Protein AF-A0A2D5LJ27-F1 (afdb_monomer_lite)

Foldseek 3Di:
DDDDDAFAFAWPWDDFPDDPQQKTKTKTWGQGPPRKTKIKIKIWNHWAWDPCVVVPPKTKIKTKIKMKMAIPAQQHPNAGLFHRIKIKIKIKMKIWDDPDPVKTKIKMWMWMKIHPPPPGPRHPIDIHIYIDIDMDD

Sequence (137 aa):
MLKPYFLFIFLFSFSNFSFANDQAVSVGYLNGFDDIQGVRVAWRPTTLDIDTTWLGDVDVYLEAGIGLSVVSDQHFAGKDIGSHYQFEDNLGLIIDLDESEKLTQQVAVRFIHYSNGGLNNDNPGLDFLNLAYIAHF

pLDDT: mean 80.64, std 19.54, range [30.69, 96.94]

Structure (mmCIF, N/CA/C/O backbone):
data_AF-A0A2D5LJ27-F1
#
_entry.id   AF-A0A2D5LJ27-F1
#
loop_
_atom_site.group_PDB
_atom_site.id
_atom_site.type_symbol
_atom_site.label_atom_id
_atom_site.label_alt_id
_atom_site.label_comp_id
_atom_site.label_asym_id
_atom_site.label_entity_id
_atom_site.label_seq_id
_atom_site.pdbx_PDB_ins_code
_atom_site.Cartn_x
_atom_site.Cartn_y
_atom_site.Cartn_z
_atom_site.occupancy
_atom_site.B_iso_or_equiv
_atom_site.auth_seq_id
_atom_site.auth_comp_id
_atom_site.auth_asym_id
_atom_site.auth_atom_id
_atom_site.pdbx_PDB_model_num
ATOM 1 N N . MET A 1 1 ? -9.746 -11.381 -28.052 1.00 35.28 1 MET A N 1
ATOM 2 C CA . MET A 1 1 ? -10.403 -11.497 -26.731 1.00 35.28 1 MET A CA 1
ATOM 3 C C . MET A 1 1 ? -9.315 -11.498 -25.670 1.00 35.28 1 MET A C 1
ATOM 5 O O . MET A 1 1 ? -8.631 -12.506 -25.546 1.00 35.28 1 MET A O 1
ATOM 9 N N . LEU A 1 2 ? -9.096 -10.381 -24.969 1.00 38.12 2 LEU A N 1
ATOM 10 C CA . LEU A 1 2 ? -8.234 -10.374 -23.782 1.00 38.12 2 LEU A CA 1
ATOM 11 C C . LEU A 1 2 ? -9.022 -10.990 -22.619 1.00 38.12 2 LEU A C 1
ATOM 13 O O . LEU A 1 2 ? -10.148 -10.576 -22.355 1.00 38.12 2 LEU A O 1
ATOM 17 N N . LYS A 1 3 ? -8.449 -12.001 -21.965 1.00 33.12 3 LYS A N 1
ATOM 18 C CA . LYS A 1 3 ? -8.977 -12.552 -20.712 1.00 33.12 3 LYS A CA 1
ATOM 19 C C . LYS A 1 3 ? -8.477 -11.669 -19.559 1.00 33.12 3 LYS A C 1
ATOM 21 O O . LYS A 1 3 ? -7.274 -11.414 -19.524 1.00 33.12 3 LYS A O 1
ATOM 26 N N . PRO A 1 4 ? -9.333 -11.213 -18.630 1.00 38.31 4 PRO A N 1
ATOM 27 C CA . PRO A 1 4 ? -8.863 -10.561 -17.417 1.00 38.31 4 PRO A CA 1
ATOM 28 C C . PRO A 1 4 ? -8.277 -11.635 -16.494 1.00 38.31 4 PRO A C 1
ATOM 30 O O . PRO A 1 4 ? -8.994 -12.512 -16.012 1.00 38.31 4 PRO A O 1
ATOM 33 N N . TYR A 1 5 ? -6.962 -11.609 -16.290 1.00 39.06 5 TYR A N 1
ATOM 34 C CA . TYR A 1 5 ? -6.322 -12.384 -15.233 1.00 39.06 5 TYR A CA 1
ATOM 35 C C . TYR A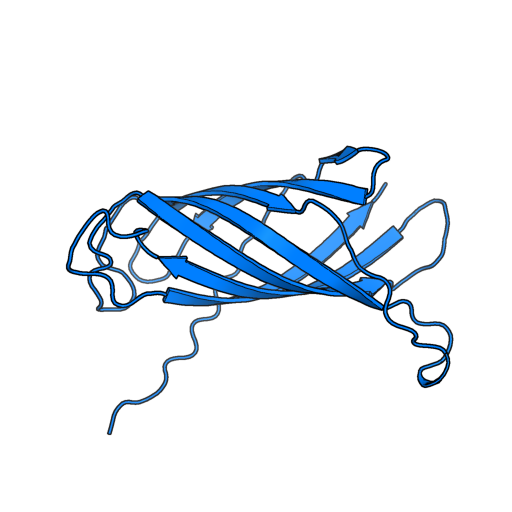 1 5 ? -6.457 -11.577 -13.941 1.00 39.06 5 TYR A C 1
ATOM 37 O O . TYR A 1 5 ? -5.790 -10.562 -13.772 1.00 39.06 5 TYR A O 1
ATOM 45 N N . PHE A 1 6 ? -7.361 -11.995 -13.056 1.00 33.16 6 PHE A N 1
ATOM 46 C CA . PHE A 1 6 ? -7.398 -11.481 -11.690 1.00 33.16 6 PHE A CA 1
ATOM 47 C C . PHE A 1 6 ? -6.221 -12.091 -10.930 1.00 33.16 6 PHE A C 1
ATOM 49 O O . PHE A 1 6 ? -6.193 -13.298 -10.685 1.00 33.16 6 PHE A O 1
ATOM 56 N N . LEU A 1 7 ? -5.227 -11.264 -10.617 1.00 36.91 7 LEU A N 1
ATOM 57 C CA . LEU A 1 7 ? -4.050 -11.662 -9.861 1.00 36.91 7 LEU A CA 1
ATOM 58 C C . LEU A 1 7 ? -4.281 -11.370 -8.377 1.00 36.91 7 LEU A C 1
ATOM 60 O O . LEU A 1 7 ? -4.403 -10.215 -7.979 1.00 36.91 7 LEU A O 1
ATOM 64 N N . PHE A 1 8 ? -4.344 -12.420 -7.563 1.00 30.69 8 PHE A N 1
ATOM 65 C CA . PHE A 1 8 ? -4.455 -12.309 -6.109 1.00 30.69 8 PHE A CA 1
ATOM 66 C C . PHE A 1 8 ? -3.063 -12.404 -5.488 1.00 30.69 8 PHE A C 1
ATOM 68 O O . PHE A 1 8 ? -2.552 -13.504 -5.297 1.00 30.69 8 PHE A O 1
ATOM 75 N N . ILE A 1 9 ? -2.438 -11.267 -5.178 1.00 39.94 9 ILE A N 1
ATOM 76 C CA . ILE A 1 9 ? -1.216 -11.256 -4.368 1.00 39.94 9 ILE A CA 1
ATOM 77 C C . ILE A 1 9 ? -1.596 -11.185 -2.889 1.00 39.94 9 ILE A C 1
ATOM 79 O O . ILE A 1 9 ? -2.279 -10.261 -2.448 1.00 39.94 9 ILE A O 1
ATOM 83 N N . PHE A 1 10 ? -1.086 -12.135 -2.108 1.00 31.78 10 PHE A N 1
ATOM 84 C CA . PHE A 1 10 ? -1.077 -12.049 -0.653 1.00 31.78 10 PHE A CA 1
ATOM 85 C C . PHE A 1 10 ? 0.127 -11.211 -0.207 1.00 31.78 10 PHE A C 1
ATOM 87 O O . PHE A 1 10 ? 1.250 -11.710 -0.156 1.00 31.78 10 PHE A O 1
ATOM 94 N N . LEU A 1 11 ? -0.095 -9.934 0.117 1.00 36.97 11 LEU A N 1
ATOM 95 C CA . LEU A 1 11 ? 0.879 -9.145 0.876 1.00 36.97 11 LEU A CA 1
ATOM 96 C C . LEU A 1 11 ? 0.709 -9.458 2.363 1.00 36.97 11 LEU A C 1
ATOM 98 O O . LEU A 1 11 ? -0.275 -9.050 2.978 1.00 36.97 11 LEU A O 1
ATOM 102 N N . PHE A 1 12 ? 1.690 -10.135 2.952 1.00 33.88 12 PHE A N 1
ATOM 103 C CA . PHE A 1 12 ? 1.849 -10.155 4.403 1.00 33.88 12 PHE A CA 1
ATOM 104 C C . PHE A 1 12 ? 2.683 -8.936 4.816 1.00 33.88 12 PHE A C 1
ATOM 106 O O . PHE A 1 12 ? 3.911 -8.973 4.786 1.00 33.88 12 PHE A O 1
ATOM 113 N N . SER A 1 13 ? 2.017 -7.843 5.191 1.00 37.44 13 SER A N 1
ATOM 114 C CA . SER A 1 13 ? 2.672 -6.700 5.837 1.00 37.44 13 SER A CA 1
ATOM 115 C C . SER A 1 13 ? 2.641 -6.909 7.348 1.00 37.44 13 SER A C 1
ATOM 117 O O . SER A 1 13 ? 1.599 -6.760 7.980 1.00 37.44 13 SER A O 1
ATOM 119 N N . PHE A 1 14 ? 3.782 -7.262 7.938 1.00 39.22 14 PHE A N 1
ATOM 120 C CA . PHE A 1 14 ? 3.969 -7.180 9.384 1.00 39.22 14 PHE A CA 1
ATOM 121 C C . PHE A 1 14 ? 4.514 -5.791 9.727 1.00 39.22 14 PHE A C 1
ATOM 123 O O . PHE A 1 14 ? 5.535 -5.389 9.178 1.00 39.22 14 PHE A O 1
ATOM 130 N N . SER A 1 15 ? 3.843 -5.114 10.665 1.00 35.12 15 SER A N 1
ATOM 131 C CA . SER A 1 15 ? 4.099 -3.777 11.241 1.00 35.12 15 SER A CA 1
ATOM 132 C C . SER A 1 15 ? 3.338 -2.601 10.603 1.00 35.12 15 SER A C 1
ATOM 134 O O . SER A 1 15 ? 3.816 -1.910 9.707 1.00 35.12 15 SER A O 1
ATOM 136 N N . ASN A 1 16 ? 2.142 -2.343 11.143 1.00 39.62 16 ASN A N 1
ATOM 137 C CA . ASN A 1 16 ? 1.529 -1.018 11.131 1.00 39.62 16 ASN A CA 1
ATOM 138 C C . ASN A 1 16 ? 1.950 -0.330 12.436 1.00 39.62 16 ASN A C 1
ATOM 140 O O . ASN A 1 16 ? 1.529 -0.750 13.513 1.00 39.62 16 ASN A O 1
ATOM 144 N N . PHE A 1 17 ? 2.817 0.679 12.364 1.00 40.88 17 PHE A N 1
ATOM 145 C CA . PHE A 1 17 ? 2.996 1.604 13.484 1.00 40.88 17 PHE A CA 1
ATOM 146 C C . PHE A 1 17 ? 1.941 2.703 13.332 1.00 40.88 17 PHE A C 1
ATOM 148 O O . PHE A 1 17 ? 2.087 3.584 12.484 1.00 40.88 17 PHE A O 1
ATOM 155 N N . SER A 1 18 ? 0.875 2.632 14.127 1.00 43.56 18 SER A N 1
ATOM 156 C CA . SER A 1 18 ? -0.137 3.688 14.221 1.00 43.56 18 SER A CA 1
ATOM 157 C C . SER A 1 18 ? 0.286 4.655 15.329 1.00 43.56 18 SER A C 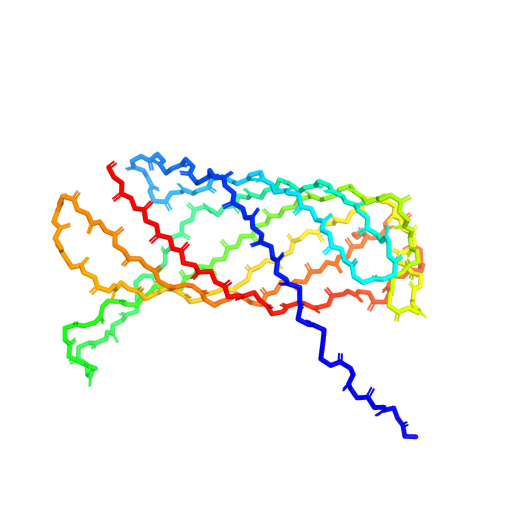1
ATOM 159 O O . SER A 1 18 ? 0.275 4.305 16.508 1.00 43.56 18 SER A O 1
ATOM 161 N N . PHE A 1 19 ? 0.731 5.861 14.967 1.00 39.62 19 PHE A N 1
ATOM 162 C CA . PHE A 1 19 ? 0.902 6.947 15.939 1.00 39.62 19 PHE A CA 1
ATOM 163 C C . PHE A 1 19 ? -0.463 7.602 16.190 1.00 39.62 19 PHE A C 1
ATOM 165 O O . PHE A 1 19 ? -1.323 7.570 15.318 1.00 39.62 19 PHE A O 1
ATOM 172 N N . ALA A 1 20 ? -0.643 8.224 17.359 1.00 42.69 20 ALA A N 1
ATOM 173 C CA . ALA A 1 20 ? -1.888 8.791 17.908 1.00 42.69 20 ALA A CA 1
ATOM 174 C C . ALA A 1 20 ? -2.631 9.873 17.067 1.00 42.69 20 ALA A C 1
ATOM 176 O O . ALA A 1 20 ? -3.462 10.592 17.609 1.00 42.69 20 ALA A O 1
ATOM 177 N N . ASN A 1 21 ? -2.338 10.013 15.770 1.00 52.59 21 ASN A N 1
ATOM 178 C CA . ASN A 1 21 ? -2.901 10.993 14.833 1.00 52.59 21 ASN A CA 1
ATOM 179 C C . ASN A 1 21 ? -3.589 10.340 13.612 1.00 52.59 21 ASN A C 1
ATOM 181 O O . ASN A 1 21 ? -3.604 10.939 12.542 1.00 52.59 21 ASN A O 1
ATOM 185 N N . ASP A 1 22 ? -4.090 9.106 13.737 1.00 73.25 22 ASP A N 1
ATOM 186 C CA . ASP A 1 22 ? -4.828 8.371 12.684 1.00 73.25 22 ASP A CA 1
ATOM 187 C C . ASP A 1 22 ? -4.039 8.065 11.384 1.00 73.25 22 ASP A C 1
ATOM 189 O O . ASP A 1 22 ? -4.545 7.536 10.389 1.00 73.25 22 ASP A O 1
ATOM 193 N N . GLN A 1 23 ? -2.734 8.344 11.405 1.00 84.69 23 GLN A N 1
ATOM 194 C CA . GLN A 1 23 ? -1.819 8.058 10.305 1.00 84.69 23 GLN A CA 1
ATOM 195 C C . GLN A 1 23 ? -1.187 6.680 10.471 1.00 84.69 23 GLN A C 1
ATOM 197 O O . GLN A 1 23 ? -0.881 6.251 11.586 1.00 84.69 23 GLN A O 1
ATOM 202 N N . ALA A 1 24 ? -0.884 6.033 9.348 1.00 86.19 24 ALA A N 1
ATOM 203 C CA . ALA A 1 24 ? -0.143 4.781 9.333 1.00 86.19 24 ALA A CA 1
ATOM 204 C C . ALA A 1 24 ? 1.022 4.840 8.344 1.00 86.19 24 ALA A C 1
ATOM 206 O O . ALA A 1 24 ? 0.903 5.368 7.238 1.00 86.19 24 ALA A O 1
ATOM 207 N N . VAL A 1 25 ? 2.151 4.252 8.733 1.00 89.50 25 VAL A N 1
ATOM 208 C CA . VAL A 1 25 ? 3.269 3.950 7.835 1.00 89.50 25 VAL A CA 1
ATOM 209 C C . VAL A 1 25 ? 3.465 2.444 7.831 1.00 89.50 25 VAL A C 1
ATOM 211 O O . VAL A 1 25 ? 3.401 1.800 8.878 1.00 89.50 25 VAL A O 1
ATOM 214 N N . SER A 1 26 ? 3.713 1.887 6.650 1.00 88.44 26 SER A N 1
ATOM 215 C CA . SER A 1 26 ? 3.961 0.461 6.472 1.00 88.44 26 SER A CA 1
ATOM 216 C C . SER A 1 26 ? 5.226 0.225 5.662 1.00 88.44 26 SER A C 1
ATOM 218 O O . SER A 1 26 ? 5.536 0.964 4.725 1.00 88.44 26 SER A O 1
ATOM 220 N N . VAL A 1 27 ? 5.930 -0.846 6.015 1.00 91.69 27 VAL A N 1
ATOM 221 C CA . VAL A 1 27 ? 6.986 -1.447 5.203 1.00 91.69 27 VAL A CA 1
ATOM 222 C C . VAL A 1 27 ? 6.528 -2.855 4.851 1.00 91.69 27 VAL A C 1
ATOM 224 O O . VAL A 1 27 ? 6.025 -3.575 5.710 1.00 91.69 27 VAL A O 1
ATOM 227 N N . GLY A 1 28 ? 6.655 -3.239 3.586 1.00 90.38 28 GLY A N 1
ATOM 228 C CA . GLY A 1 28 ? 6.172 -4.528 3.100 1.00 90.38 28 GLY A CA 1
ATOM 229 C C . GLY A 1 28 ? 7.178 -5.213 2.194 1.00 90.38 28 GLY A C 1
ATOM 230 O O . GLY A 1 28 ? 7.920 -4.557 1.463 1.00 90.38 28 GLY A O 1
ATOM 231 N N . TYR A 1 29 ? 7.167 -6.540 2.228 1.00 92.06 29 TYR A N 1
ATOM 232 C CA . TYR A 1 29 ? 7.814 -7.368 1.222 1.00 92.06 29 TYR A CA 1
ATOM 233 C C . TYR A 1 29 ? 6.791 -7.732 0.145 1.00 92.06 29 TYR A C 1
ATOM 235 O O . TYR A 1 29 ? 5.667 -8.140 0.446 1.00 92.06 29 TYR A O 1
ATOM 243 N N . LEU A 1 30 ? 7.186 -7.551 -1.108 1.00 89.69 30 LEU A N 1
ATOM 244 C CA . LEU A 1 30 ? 6.410 -7.896 -2.285 1.00 89.69 30 LEU A CA 1
ATOM 245 C C . LEU A 1 30 ? 6.911 -9.236 -2.806 1.00 89.69 30 LEU A C 1
ATOM 247 O O . LEU A 1 30 ? 8.098 -9.383 -3.083 1.00 89.69 30 LEU A O 1
ATOM 251 N N . ASN A 1 31 ? 5.997 -10.185 -2.964 1.00 88.88 31 ASN A N 1
ATOM 252 C CA . ASN A 1 31 ? 6.262 -11.448 -3.633 1.00 88.88 31 ASN A CA 1
ATOM 253 C C . ASN A 1 31 ? 5.150 -11.690 -4.646 1.00 88.88 31 ASN A C 1
ATOM 255 O O . ASN A 1 31 ? 4.017 -11.997 -4.266 1.00 88.88 31 ASN A O 1
ATOM 259 N N . GLY A 1 32 ? 5.458 -11.470 -5.918 1.00 76.69 32 GLY A N 1
ATOM 260 C CA . GLY A 1 32 ? 4.505 -11.611 -7.005 1.00 76.69 32 GLY A CA 1
ATOM 261 C C . GLY A 1 32 ? 4.646 -12.940 -7.739 1.00 76.69 32 GLY A C 1
ATOM 262 O O . GLY A 1 32 ? 5.578 -13.712 -7.533 1.00 76.69 32 GLY A O 1
ATOM 263 N N . PHE A 1 33 ? 3.688 -13.202 -8.621 1.00 68.75 33 PHE A N 1
ATOM 264 C CA . PHE A 1 33 ? 3.803 -14.276 -9.604 1.00 68.75 33 PHE A CA 1
ATOM 265 C C . PHE A 1 33 ? 4.832 -13.870 -10.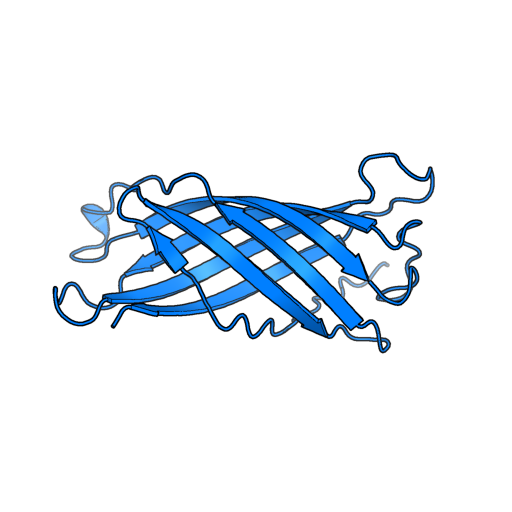672 1.00 68.75 33 PHE A C 1
ATOM 267 O O . PHE A 1 33 ? 4.991 -12.677 -10.915 1.00 68.75 33 PHE A O 1
ATOM 274 N N . ASP A 1 34 ? 5.501 -14.837 -11.309 1.00 77.88 34 ASP A N 1
ATOM 275 C CA . ASP A 1 34 ? 6.646 -14.603 -12.222 1.00 77.88 34 ASP A CA 1
ATOM 276 C C . ASP A 1 34 ? 7.962 -14.211 -11.502 1.00 77.88 34 ASP A C 1
ATOM 278 O O . ASP A 1 34 ? 8.787 -13.483 -12.038 1.00 77.88 34 ASP A O 1
ATOM 282 N N . ASP A 1 35 ? 8.157 -14.695 -10.266 1.00 80.06 35 ASP A N 1
ATOM 283 C CA . ASP A 1 35 ? 9.380 -14.534 -9.451 1.00 80.06 35 ASP A CA 1
ATOM 284 C C . ASP A 1 35 ? 9.802 -13.083 -9.152 1.00 80.06 35 ASP A C 1
ATOM 286 O O . ASP A 1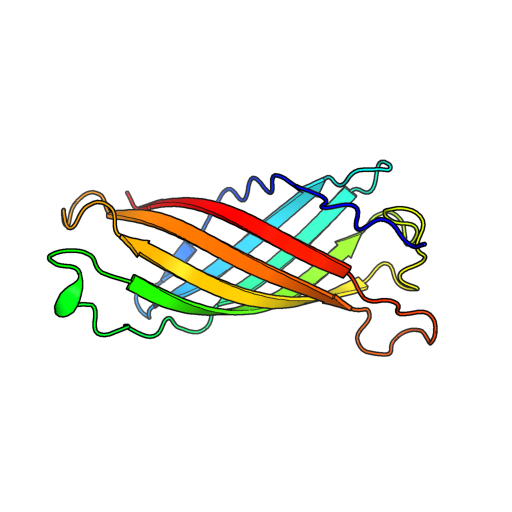 35 ? 10.916 -12.832 -8.677 1.00 80.06 35 ASP A O 1
ATOM 290 N N . ILE A 1 36 ? 8.902 -12.114 -9.351 1.00 83.44 36 ILE A N 1
ATOM 291 C CA . ILE A 1 36 ? 9.160 -10.736 -8.946 1.00 83.44 36 ILE A CA 1
ATOM 292 C C . ILE A 1 36 ? 9.147 -10.632 -7.419 1.00 83.44 36 ILE A C 1
ATOM 294 O O . ILE A 1 36 ? 8.212 -11.059 -6.732 1.00 83.44 36 ILE A O 1
ATOM 298 N N . GLN A 1 37 ? 10.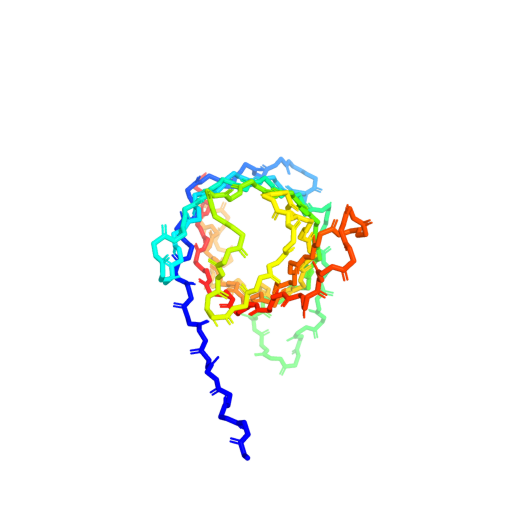187 -10.012 -6.884 1.00 91.56 37 GLN A N 1
ATOM 299 C CA . GLN A 1 37 ? 10.303 -9.711 -5.468 1.00 91.56 37 GLN A CA 1
ATOM 300 C C . GLN A 1 37 ? 10.542 -8.225 -5.298 1.00 91.56 37 GLN A C 1
ATOM 302 O O . GLN A 1 37 ? 11.082 -7.561 -6.179 1.00 91.56 37 GLN A O 1
ATOM 307 N N . GLY A 1 38 ? 10.174 -7.677 -4.154 1.00 92.19 38 GLY A N 1
ATOM 308 C CA . GLY A 1 38 ? 10.412 -6.270 -3.912 1.00 92.19 38 GLY A CA 1
ATOM 309 C C . GLY A 1 38 ? 10.204 -5.865 -2.477 1.00 92.19 38 GLY A C 1
ATOM 310 O O . GLY A 1 38 ? 9.794 -6.646 -1.621 1.00 92.19 38 GLY A O 1
ATOM 311 N N . VAL A 1 39 ? 10.482 -4.599 -2.228 1.00 95.19 39 VAL A N 1
ATOM 312 C CA . VAL A 1 39 ? 10.183 -3.943 -0.964 1.00 95.19 39 VAL A CA 1
ATOM 313 C C . VAL A 1 39 ? 9.350 -2.711 -1.246 1.00 95.19 39 VAL A C 1
ATOM 315 O O . VAL A 1 39 ? 9.554 -2.028 -2.250 1.00 95.19 39 VAL A O 1
ATOM 318 N N . ARG A 1 40 ? 8.410 -2.424 -0.354 1.00 94.81 40 ARG A N 1
ATOM 319 C CA . ARG A 1 40 ? 7.574 -1.231 -0.421 1.00 94.81 40 ARG A CA 1
ATOM 320 C C . ARG A 1 40 ? 7.591 -0.483 0.891 1.00 94.81 40 ARG A C 1
ATOM 322 O O . ARG A 1 40 ? 7.669 -1.085 1.962 1.00 94.81 40 ARG A O 1
ATOM 329 N N . VAL A 1 41 ? 7.441 0.823 0.780 1.00 95.31 41 VAL A N 1
ATOM 330 C CA . VAL A 1 41 ? 7.103 1.714 1.880 1.00 95.31 41 VAL A CA 1
ATOM 331 C C . VAL A 1 41 ? 5.865 2.492 1.475 1.00 95.31 41 VAL A C 1
ATOM 333 O O . VAL A 1 41 ? 5.763 2.942 0.335 1.00 95.31 41 VAL A O 1
ATOM 336 N N . ALA A 1 42 ? 4.914 2.642 2.384 1.00 94.50 42 ALA A N 1
ATOM 337 C CA . ALA A 1 42 ? 3.726 3.431 2.108 1.00 94.50 42 ALA A CA 1
ATOM 338 C C . ALA A 1 42 ? 3.241 4.162 3.342 1.00 94.50 42 ALA A C 1
ATOM 340 O O . ALA A 1 42 ? 3.460 3.730 4.476 1.00 94.50 42 ALA A O 1
ATOM 341 N N . TRP A 1 43 ? 2.555 5.261 3.084 1.00 93.81 43 TRP A N 1
ATOM 342 C CA . TRP A 1 43 ? 2.009 6.148 4.081 1.00 93.81 43 TRP A CA 1
ATOM 343 C C . TRP A 1 43 ? 0.537 6.408 3.789 1.00 93.81 43 TRP A C 1
ATOM 345 O O . TRP A 1 43 ? 0.147 6.743 2.669 1.00 93.81 43 TRP A O 1
ATOM 355 N N . ARG A 1 44 ? -0.265 6.264 4.837 1.00 92.56 44 ARG A N 1
ATOM 356 C CA . ARG A 1 44 ? -1.663 6.656 4.894 1.00 92.56 44 ARG A CA 1
ATOM 357 C C . ARG A 1 44 ? -1.771 7.862 5.832 1.00 92.56 44 ARG A C 1
ATOM 359 O O . ARG A 1 44 ? -1.552 7.690 7.034 1.00 92.56 44 ARG A O 1
ATOM 366 N N . PRO A 1 45 ? -2.087 9.063 5.325 1.00 87.81 45 PRO A N 1
ATOM 367 C CA . PRO A 1 45 ? -2.150 10.274 6.138 1.00 87.81 45 PRO A CA 1
ATOM 368 C C . PRO A 1 45 ? -3.335 10.329 7.101 1.00 87.81 45 PRO A C 1
ATOM 370 O O . PRO A 1 45 ? -3.202 10.958 8.140 1.00 87.81 45 PRO A O 1
ATOM 373 N N . THR A 1 46 ? -4.488 9.759 6.754 1.00 88.56 46 THR A N 1
ATOM 374 C CA . THR A 1 46 ? -5.702 9.794 7.586 1.00 88.56 46 THR A CA 1
ATOM 375 C C . THR A 1 46 ? -6.702 8.761 7.089 1.00 88.56 46 THR A C 1
ATOM 377 O O . THR A 1 46 ? -6.613 8.319 5.936 1.00 88.56 46 THR A O 1
ATOM 380 N N . THR A 1 47 ? -7.674 8.426 7.929 1.00 89.38 47 THR A N 1
ATOM 381 C CA . THR A 1 47 ? -8.919 7.793 7.498 1.00 89.38 47 THR A CA 1
ATOM 382 C C . THR A 1 47 ? -10.069 8.804 7.506 1.00 89.38 47 THR A C 1
ATOM 384 O O . THR A 1 47 ? -9.928 9.912 8.030 1.00 89.38 47 THR A O 1
ATOM 387 N N . LEU A 1 48 ? -11.163 8.474 6.823 1.00 90.69 48 LEU A N 1
ATOM 388 C CA . LEU A 1 48 ? -12.407 9.235 6.825 1.00 90.69 48 LEU A CA 1
ATOM 389 C C . LEU A 1 48 ? -13.537 8.320 7.284 1.00 90.69 48 LEU A C 1
ATOM 391 O O . LEU A 1 48 ? -13.793 7.301 6.642 1.00 90.69 48 LEU A O 1
ATOM 395 N N . ASP A 1 49 ? -14.231 8.715 8.344 1.00 90.44 49 ASP A N 1
ATOM 396 C CA . ASP A 1 49 ? -15.411 8.012 8.835 1.00 90.44 49 ASP A CA 1
ATOM 397 C C . ASP A 1 49 ? -16.543 8.053 7.805 1.00 90.44 49 ASP A C 1
ATOM 399 O O . ASP A 1 49 ? -16.885 9.108 7.253 1.00 90.44 49 ASP A O 1
ATOM 403 N N . ILE A 1 50 ? -17.149 6.897 7.556 1.00 89.62 50 ILE A N 1
ATOM 404 C CA . ILE A 1 50 ? -18.379 6.791 6.780 1.00 89.62 50 ILE A CA 1
ATOM 405 C C . ILE A 1 50 ? -19.535 6.661 7.768 1.00 89.62 50 ILE A C 1
ATOM 407 O O . ILE A 1 50 ? -19.498 5.819 8.656 1.00 89.62 50 ILE A O 1
ATOM 411 N N . ASP A 1 51 ? -20.591 7.459 7.589 1.00 88.44 51 ASP A N 1
ATOM 412 C CA . ASP A 1 51 ? -21.820 7.289 8.368 1.00 88.44 51 ASP A CA 1
ATOM 413 C C . ASP A 1 51 ? -22.484 5.946 8.024 1.00 88.44 51 ASP A C 1
ATOM 415 O O . ASP A 1 51 ? -23.047 5.740 6.940 1.00 88.44 51 ASP A O 1
ATOM 419 N N . THR A 1 52 ? -22.380 5.019 8.967 1.00 88.06 52 THR A N 1
ATOM 420 C CA . THR A 1 52 ? -22.843 3.633 8.876 1.00 88.06 52 THR A CA 1
ATOM 421 C C . THR A 1 52 ? -24.026 3.367 9.795 1.00 88.06 52 THR A C 1
ATOM 423 O O . THR A 1 52 ? -24.423 2.218 9.956 1.00 88.06 52 THR A O 1
ATOM 426 N N . THR A 1 53 ? -24.685 4.403 10.325 1.00 84.88 53 THR A N 1
ATOM 427 C CA . THR A 1 53 ? -25.864 4.267 11.207 1.00 84.88 53 THR A CA 1
ATOM 428 C C . THR A 1 53 ? -26.998 3.410 10.620 1.00 84.88 53 THR A C 1
ATOM 430 O O . THR A 1 53 ? -27.821 2.858 11.350 1.00 84.88 53 THR A O 1
ATOM 433 N N . TRP A 1 54 ? -27.043 3.254 9.296 1.00 84.88 54 TRP A N 1
ATOM 434 C CA . TRP A 1 54 ? -27.989 2.402 8.571 1.00 84.88 54 TRP A CA 1
ATOM 435 C C . TRP A 1 54 ? -27.574 0.917 8.472 1.00 84.88 54 TRP A C 1
ATOM 437 O O . TRP A 1 54 ? -28.389 0.093 8.053 1.00 84.88 54 TRP A O 1
ATOM 447 N N . LEU A 1 55 ? -26.339 0.568 8.844 1.00 82.25 55 LEU A N 1
ATOM 448 C CA . LEU A 1 55 ? -25.765 -0.786 8.852 1.00 82.25 55 LEU A CA 1
ATOM 449 C C . LEU A 1 55 ? -25.758 -1.443 10.244 1.00 82.25 55 LEU A C 1
ATOM 451 O O . LEU A 1 55 ? -25.494 -2.642 10.334 1.00 82.25 55 LEU A O 1
ATOM 455 N N . GLY A 1 56 ? -26.102 -0.699 11.299 1.00 81.44 56 GLY A N 1
ATOM 456 C CA . GLY A 1 56 ? -26.008 -1.142 12.694 1.00 81.44 56 GLY A CA 1
ATOM 457 C C . GLY A 1 56 ? -24.691 -0.708 13.341 1.00 81.44 56 GLY A C 1
ATOM 458 O O . GLY A 1 56 ? -24.099 0.276 12.910 1.00 81.44 56 GLY A O 1
ATOM 459 N N . ASP A 1 57 ? -24.249 -1.446 14.359 1.00 82.12 57 ASP A N 1
ATOM 460 C CA . ASP A 1 57 ? -23.010 -1.183 15.108 1.00 82.12 57 ASP A CA 1
ATOM 461 C C . ASP A 1 57 ? -21.795 -1.713 14.319 1.00 82.12 57 ASP A C 1
ATOM 463 O O . ASP A 1 57 ? -21.203 -2.740 14.651 1.00 82.12 57 ASP A O 1
ATOM 467 N N . VAL A 1 58 ? -21.517 -1.093 13.170 1.00 85.94 58 VAL A N 1
ATOM 468 C CA . VAL A 1 58 ? -20.358 -1.404 12.324 1.00 85.94 58 VAL A CA 1
ATOM 469 C C . VAL A 1 58 ? -19.731 -0.100 11.869 1.00 85.94 58 VAL A C 1
ATOM 471 O O . VAL A 1 58 ? -20.318 0.610 11.050 1.00 85.94 58 VAL A O 1
ATOM 474 N N . ASP A 1 59 ? -18.515 0.171 12.322 1.00 89.00 59 ASP A N 1
ATOM 475 C CA . ASP A 1 59 ? -17.751 1.325 11.866 1.00 89.00 59 ASP A CA 1
ATOM 476 C C . ASP A 1 59 ? -16.975 0.996 10.590 1.00 89.00 59 ASP A C 1
ATOM 478 O O . ASP A 1 59 ? -16.312 -0.042 10.465 1.00 89.00 59 ASP A O 1
ATOM 482 N N . VAL A 1 60 ? -17.100 1.884 9.603 1.00 91.25 60 VAL A N 1
ATOM 483 C CA . VAL A 1 60 ? -16.440 1.755 8.303 1.00 91.25 60 VAL A CA 1
ATOM 484 C C . VAL A 1 60 ? -15.698 3.040 7.986 1.00 91.25 60 VAL A C 1
ATOM 486 O O . VAL A 1 60 ? -16.255 4.135 8.043 1.00 91.25 60 VAL A O 1
ATOM 489 N N . TYR A 1 61 ? -14.453 2.886 7.554 1.00 91.81 61 TYR A N 1
ATOM 490 C CA . TYR A 1 61 ? -13.561 3.988 7.236 1.00 91.81 61 TYR A CA 1
ATOM 491 C C . TYR A 1 61 ? -13.113 3.907 5.786 1.00 91.81 61 TYR A C 1
ATOM 493 O O . TYR A 1 61 ? -12.765 2.838 5.283 1.00 91.81 61 TYR A O 1
ATOM 501 N N . LEU A 1 62 ? -13.069 5.052 5.115 1.00 94.38 62 LEU A N 1
ATOM 502 C CA . LEU A 1 62 ? -12.372 5.211 3.848 1.00 94.38 62 LEU A CA 1
ATOM 503 C C . LEU A 1 62 ? -10.917 5.594 4.122 1.00 94.38 62 LEU A C 1
ATOM 505 O O . LEU A 1 62 ? -10.635 6.483 4.921 1.00 94.38 62 LEU A O 1
ATOM 509 N N . GLU A 1 63 ? -9.982 4.974 3.415 1.00 93.00 63 GLU A N 1
ATOM 510 C CA . GLU A 1 63 ? -8.571 5.343 3.458 1.00 93.00 63 GLU A CA 1
ATOM 511 C C . GLU A 1 63 ? -8.019 5.607 2.063 1.00 93.00 63 GLU A C 1
ATOM 513 O O . GLU A 1 63 ? -8.413 4.973 1.085 1.00 93.00 63 GLU A O 1
ATOM 518 N N . ALA A 1 64 ? -7.058 6.521 1.996 1.00 95.12 64 ALA A N 1
ATOM 519 C CA . ALA A 1 64 ? -6.227 6.743 0.826 1.00 95.12 64 ALA A CA 1
ATOM 520 C C . ALA A 1 64 ? -4.767 6.831 1.263 1.00 95.12 64 ALA A C 1
ATOM 522 O O . ALA A 1 64 ? -4.467 7.344 2.343 1.00 95.12 64 ALA A O 1
ATOM 523 N N . GLY A 1 65 ? -3.857 6.352 0.429 1.00 94.56 65 GLY A N 1
ATOM 524 C CA . GLY A 1 65 ? -2.438 6.328 0.741 1.00 94.56 65 GLY A CA 1
ATOM 525 C C . GLY A 1 65 ? -1.573 6.391 -0.502 1.00 94.56 65 GLY A C 1
ATOM 526 O O . GLY A 1 65 ? -2.020 6.128 -1.616 1.00 94.56 65 GLY A O 1
ATOM 527 N N . ILE A 1 66 ? -0.314 6.741 -0.272 1.00 96.88 66 ILE A N 1
ATOM 528 C CA . ILE A 1 66 ? 0.721 6.800 -1.299 1.00 96.88 66 ILE A CA 1
ATOM 529 C C . ILE A 1 66 ? 1.925 5.979 -0.860 1.00 96.88 66 ILE A C 1
ATOM 531 O O . ILE A 1 66 ? 2.195 5.823 0.335 1.00 96.88 66 ILE A O 1
ATOM 535 N N . GLY A 1 67 ? 2.686 5.475 -1.817 1.00 96.12 67 GLY A N 1
ATOM 536 C CA . GLY A 1 67 ? 3.863 4.679 -1.522 1.00 96.12 67 GLY A CA 1
ATOM 537 C C . GLY A 1 67 ? 4.893 4.669 -2.632 1.00 96.12 67 GLY A C 1
ATOM 538 O O . GLY A 1 67 ? 4.720 5.229 -3.713 1.00 96.12 67 GLY A O 1
ATOM 539 N N . LEU A 1 68 ? 6.000 4.014 -2.318 1.00 96.69 68 LEU A N 1
ATOM 540 C CA . LEU A 1 68 ? 7.087 3.742 -3.236 1.00 96.69 68 LEU A CA 1
ATOM 541 C C . LEU A 1 68 ? 7.508 2.289 -3.055 1.00 96.69 68 LEU A C 1
ATOM 543 O O . LEU A 1 68 ? 7.616 1.792 -1.931 1.00 96.69 68 LEU A O 1
ATOM 547 N N . SER A 1 69 ? 7.800 1.622 -4.160 1.00 95.12 69 SER A N 1
ATOM 548 C CA . SER A 1 69 ? 8.357 0.280 -4.153 1.00 95.12 69 SER A CA 1
ATOM 549 C C . SER A 1 69 ? 9.568 0.164 -5.066 1.00 95.12 69 SER A C 1
ATOM 551 O O . SER A 1 69 ? 9.731 0.923 -6.025 1.00 95.12 69 SER A O 1
ATOM 553 N N . VAL A 1 70 ? 10.431 -0.788 -4.718 1.00 95.12 70 VAL A N 1
ATOM 554 C CA . VAL A 1 70 ? 11.553 -1.236 -5.540 1.00 95.12 70 VAL A CA 1
ATOM 555 C C . VAL A 1 70 ? 11.378 -2.723 -5.790 1.00 95.12 70 VAL A C 1
ATOM 557 O O . VAL A 1 70 ? 11.273 -3.496 -4.835 1.00 95.12 70 VAL A O 1
ATOM 560 N N . VAL A 1 71 ? 11.353 -3.115 -7.059 1.00 93.50 71 VAL A N 1
ATOM 561 C CA . VAL A 1 71 ? 11.158 -4.500 -7.500 1.00 93.50 71 VAL A CA 1
ATOM 562 C C . VAL A 1 71 ? 12.394 -5.050 -8.209 1.00 93.50 71 VAL A C 1
ATOM 564 O O . VAL A 1 71 ? 13.169 -4.305 -8.808 1.00 93.50 71 VAL A O 1
ATOM 567 N N . SER A 1 72 ? 12.599 -6.361 -8.134 1.00 93.25 72 SER A N 1
ATOM 568 C CA . SER A 1 72 ? 13.770 -7.063 -8.666 1.00 93.25 72 SER A CA 1
ATOM 569 C C . SER A 1 72 ? 13.782 -7.162 -10.189 1.00 93.25 72 SER A C 1
ATOM 571 O O . SER A 1 72 ? 14.857 -7.197 -10.778 1.00 93.25 72 SER A O 1
ATOM 573 N N . ASP A 1 73 ? 12.606 -7.180 -10.816 1.00 90.69 73 ASP A N 1
ATOM 574 C CA . ASP A 1 73 ? 12.415 -7.270 -12.265 1.00 90.69 73 ASP A CA 1
ATOM 575 C C . ASP A 1 73 ? 11.387 -6.222 -12.720 1.00 90.69 73 ASP A C 1
ATOM 577 O O . ASP A 1 73 ? 10.558 -5.773 -11.934 1.00 90.69 73 ASP A O 1
ATOM 581 N N . GLN A 1 74 ? 11.466 -5.804 -13.978 1.00 90.12 74 GLN A N 1
ATOM 582 C CA . GLN A 1 74 ? 10.499 -4.915 -14.625 1.00 90.12 74 GLN A CA 1
ATOM 583 C C . GLN A 1 74 ? 9.439 -5.710 -15.395 1.00 90.12 74 GLN A C 1
ATOM 585 O O . GLN A 1 74 ? 8.373 -5.189 -15.713 1.00 90.12 74 GLN A O 1
ATOM 590 N N . HIS A 1 75 ? 9.700 -6.985 -15.678 1.00 88.69 75 HIS A N 1
ATOM 591 C CA . HIS A 1 75 ? 8.719 -7.853 -16.303 1.00 88.69 75 HIS A CA 1
ATOM 592 C C . HIS A 1 75 ? 7.844 -8.495 -15.233 1.00 88.69 75 HIS A C 1
ATOM 594 O O . HIS A 1 75 ? 8.311 -9.244 -14.381 1.00 88.69 75 HIS A O 1
ATOM 600 N N . PHE A 1 76 ? 6.553 -8.188 -15.280 1.00 83.62 76 PHE A N 1
ATOM 601 C CA . PHE A 1 76 ? 5.578 -8.693 -14.336 1.00 83.62 76 PHE A CA 1
ATOM 602 C C . PHE A 1 76 ? 4.269 -9.062 -15.023 1.00 83.62 76 PHE A C 1
ATOM 604 O O . PHE A 1 76 ? 3.693 -8.262 -15.764 1.00 83.62 76 PHE A O 1
ATOM 611 N N . ALA A 1 77 ? 3.777 -10.276 -14.761 1.00 81.50 77 ALA A N 1
ATOM 612 C CA . ALA A 1 77 ? 2.532 -10.794 -15.333 1.00 81.50 77 ALA A CA 1
ATOM 613 C C . ALA A 1 77 ? 2.461 -10.637 -16.872 1.00 81.50 77 ALA A C 1
ATOM 615 O O . ALA A 1 77 ? 1.413 -10.306 -17.436 1.00 81.50 77 ALA A O 1
ATOM 616 N N . GLY A 1 78 ? 3.594 -10.848 -17.555 1.00 82.88 78 GLY A N 1
ATOM 617 C CA . GLY A 1 78 ? 3.724 -10.708 -19.009 1.00 82.88 78 GLY A CA 1
ATOM 618 C C . GLY A 1 78 ? 3.743 -9.268 -19.541 1.00 82.88 78 GLY A C 1
ATOM 619 O O . GLY A 1 78 ? 3.548 -9.073 -20.742 1.00 82.88 78 GLY A O 1
ATOM 620 N N . LYS A 1 79 ? 3.948 -8.263 -18.681 1.00 85.50 79 LYS A N 1
ATOM 621 C CA . LYS A 1 79 ? 4.071 -6.846 -19.050 1.00 85.50 79 LYS A CA 1
ATOM 622 C C . LYS A 1 79 ? 5.397 -6.268 -18.562 1.00 85.50 79 LYS A C 1
ATOM 624 O O . LYS A 1 79 ? 5.830 -6.607 -17.471 1.00 85.50 79 LYS A O 1
ATOM 629 N N . ASP A 1 80 ? 5.987 -5.362 -19.333 1.00 90.56 80 ASP A N 1
ATOM 630 C CA . ASP A 1 80 ? 7.123 -4.545 -18.892 1.00 90.56 80 ASP A CA 1
ATOM 631 C C . ASP A 1 80 ? 6.605 -3.261 -18.224 1.00 90.56 80 ASP A C 1
ATOM 633 O O . ASP A 1 80 ? 5.825 -2.521 -18.827 1.00 90.56 80 ASP A O 1
ATOM 637 N N . ILE A 1 81 ? 6.992 -3.015 -16.972 1.00 89.38 81 ILE A N 1
ATOM 638 C CA . ILE A 1 81 ? 6.605 -1.831 -16.183 1.00 89.38 81 ILE A CA 1
ATOM 639 C C . ILE A 1 81 ? 7.615 -0.674 -16.290 1.00 89.38 81 ILE A C 1
ATOM 641 O O . ILE A 1 81 ? 7.466 0.356 -15.620 1.00 89.38 81 ILE A O 1
ATOM 645 N N . GLY A 1 82 ? 8.669 -0.861 -17.090 1.00 91.69 82 GLY A N 1
ATOM 646 C CA . GLY A 1 82 ? 9.652 0.132 -17.523 1.00 91.69 82 GLY A CA 1
ATOM 647 C C . GLY A 1 82 ? 10.624 0.642 -16.458 1.00 91.69 82 GLY A C 1
ATOM 648 O O . GLY A 1 82 ? 11.558 1.377 -16.784 1.00 91.69 82 GLY A O 1
ATOM 649 N N . SER A 1 83 ? 10.422 0.313 -15.182 1.00 92.81 83 SER A N 1
ATOM 650 C CA . SER A 1 83 ? 11.257 0.791 -14.076 1.00 92.81 83 SER A CA 1
ATOM 651 C C . SER A 1 83 ? 11.214 -0.162 -12.885 1.00 92.81 83 SER A C 1
ATOM 653 O O . SER A 1 83 ? 10.159 -0.679 -12.529 1.00 92.81 83 SER A O 1
ATOM 655 N N . HIS A 1 84 ? 12.348 -0.330 -12.200 1.00 93.88 84 HIS A N 1
ATOM 656 C CA . HIS A 1 84 ? 12.390 -1.017 -10.903 1.00 93.88 84 HIS A CA 1
ATOM 657 C C . HIS A 1 84 ? 11.725 -0.211 -9.784 1.00 93.88 84 HIS A C 1
ATOM 659 O O . HIS A 1 84 ? 11.353 -0.780 -8.766 1.00 93.88 84 HIS A O 1
ATOM 665 N N . TYR A 1 85 ? 11.588 1.103 -9.958 1.00 95.31 85 TYR A N 1
ATOM 666 C CA . TYR A 1 85 ? 10.911 1.994 -9.023 1.00 95.31 85 TYR A CA 1
ATOM 667 C C . TYR A 1 85 ? 9.469 2.195 -9.466 1.00 95.31 85 TYR A C 1
ATOM 669 O O . TYR A 1 85 ? 9.241 2.647 -10.592 1.00 95.31 85 TYR A O 1
ATOM 677 N N . GLN A 1 86 ? 8.524 1.898 -8.579 1.00 95.44 86 GLN A N 1
ATOM 678 C CA . GLN A 1 86 ? 7.099 2.091 -8.830 1.00 95.44 86 GLN A CA 1
ATOM 679 C C . GLN A 1 86 ? 6.488 2.929 -7.709 1.00 95.44 86 GLN A C 1
ATOM 681 O O . GLN A 1 86 ? 6.629 2.606 -6.526 1.00 95.44 86 GLN A O 1
ATOM 686 N N . PHE A 1 87 ? 5.811 4.004 -8.092 1.00 96.94 87 PHE A N 1
ATOM 687 C CA . PHE A 1 87 ? 4.926 4.759 -7.218 1.00 96.94 87 PHE A CA 1
ATOM 688 C C . PHE A 1 87 ? 3.653 3.963 -6.991 1.00 96.94 87 PHE A C 1
ATOM 690 O O . PHE A 1 87 ? 3.183 3.274 -7.893 1.00 96.94 87 PHE A O 1
ATOM 697 N N . GLU A 1 88 ? 3.129 4.060 -5.781 1.00 96.19 88 GLU A N 1
ATOM 698 C CA . GLU A 1 88 ? 1.903 3.409 -5.361 1.00 96.19 88 GLU A CA 1
ATOM 699 C C . GLU A 1 88 ? 0.867 4.464 -5.000 1.00 96.19 88 GLU A C 1
ATOM 701 O O . GLU A 1 88 ? 1.157 5.351 -4.198 1.00 96.19 88 GLU A O 1
ATOM 706 N N . ASP A 1 89 ? -0.344 4.291 -5.510 1.00 96.00 89 ASP A N 1
ATOM 707 C CA . ASP A 1 89 ? -1.546 4.947 -5.015 1.00 96.00 89 ASP A CA 1
ATOM 708 C C . ASP A 1 89 ? -2.498 3.862 -4.508 1.00 96.00 89 ASP A C 1
ATOM 710 O O . ASP A 1 89 ? -2.764 2.884 -5.209 1.00 96.00 89 ASP A O 1
ATOM 714 N N . ASN A 1 90 ? -3.018 4.000 -3.290 1.00 94.88 90 ASN A N 1
ATOM 715 C CA . ASN A 1 90 ? -3.996 3.064 -2.744 1.00 94.88 90 ASN A CA 1
ATOM 716 C C . ASN A 1 90 ? -5.253 3.776 -2.239 1.00 94.88 90 ASN A C 1
ATOM 718 O O . ASN A 1 90 ? -5.196 4.886 -1.712 1.00 94.88 90 ASN A O 1
ATOM 722 N N . LEU A 1 91 ? -6.392 3.109 -2.418 1.00 96.38 91 LEU A N 1
ATOM 723 C CA . LEU A 1 91 ? -7.705 3.510 -1.926 1.00 96.38 91 LEU A CA 1
ATOM 724 C C . LEU A 1 91 ? -8.374 2.280 -1.316 1.00 96.38 91 LEU A C 1
ATOM 726 O O . LEU A 1 91 ? -8.432 1.228 -1.957 1.00 96.38 91 LEU A O 1
ATOM 730 N N . GLY A 1 92 ? -8.884 2.394 -0.097 1.00 94.94 92 GLY A N 1
ATOM 731 C CA . GLY A 1 92 ? -9.414 1.245 0.623 1.00 94.94 92 GLY A CA 1
ATOM 732 C C . GLY A 1 92 ? -10.567 1.559 1.553 1.00 94.94 92 GLY A C 1
ATOM 733 O O . GLY A 1 92 ? -10.833 2.710 1.885 1.00 94.94 92 GLY A O 1
ATOM 734 N N . LEU A 1 93 ? -11.241 0.492 1.964 1.00 94.94 93 LEU A N 1
ATOM 735 C CA . LEU A 1 93 ? -12.231 0.491 3.029 1.00 94.94 93 LEU A CA 1
ATOM 736 C C . LEU A 1 93 ? -11.701 -0.348 4.184 1.00 94.94 93 LEU A C 1
ATOM 738 O O . LEU A 1 93 ? -11.191 -1.446 3.954 1.00 94.94 93 LEU A O 1
ATOM 742 N N . ILE A 1 94 ? -11.854 0.158 5.401 1.00 92.25 94 ILE A N 1
ATOM 743 C CA . ILE A 1 94 ? -11.555 -0.534 6.653 1.00 92.25 94 ILE A CA 1
ATOM 744 C C . ILE A 1 94 ? -12.873 -0.742 7.387 1.00 92.25 94 ILE A C 1
ATOM 746 O O . ILE A 1 94 ? -13.713 0.150 7.394 1.00 92.25 94 ILE A O 1
ATOM 750 N N . ILE A 1 95 ? -13.054 -1.915 7.973 1.00 92.00 95 ILE A N 1
ATOM 751 C CA . ILE A 1 95 ? -14.217 -2.279 8.774 1.00 92.00 95 ILE A CA 1
ATOM 752 C C . ILE A 1 95 ? -13.706 -2.734 10.132 1.00 92.00 95 ILE A C 1
ATOM 754 O O . ILE A 1 95 ? -12.869 -3.644 10.185 1.00 92.00 95 ILE A O 1
ATOM 758 N N . ASP A 1 96 ? -14.236 -2.149 11.198 1.00 89.94 96 ASP A N 1
ATOM 759 C CA . ASP A 1 96 ? -13.936 -2.575 12.560 1.00 89.94 96 ASP A CA 1
ATOM 760 C C . ASP A 1 96 ? -14.793 -3.789 12.937 1.00 89.94 96 ASP A C 1
ATOM 762 O O . ASP A 1 96 ? -15.985 -3.867 12.643 1.00 89.94 96 ASP A O 1
ATOM 766 N N . LEU A 1 97 ? -14.147 -4.795 13.527 1.00 85.62 97 LEU A N 1
ATOM 767 C CA . LEU A 1 97 ? -14.772 -6.059 13.927 1.00 85.62 97 LEU A CA 1
ATOM 768 C C . LEU A 1 97 ? -15.085 -6.124 15.427 1.00 85.62 97 LEU A C 1
ATOM 770 O O . LEU A 1 97 ? -15.885 -6.965 15.836 1.00 85.62 97 LEU A O 1
ATOM 774 N N . ASP A 1 98 ? -14.413 -5.310 16.241 1.00 74.69 98 ASP A N 1
ATOM 775 C CA . ASP A 1 98 ? -14.573 -5.273 17.695 1.00 74.69 98 ASP A CA 1
ATOM 776 C C . ASP A 1 98 ? -14.298 -3.851 18.202 1.00 74.69 98 ASP A C 1
ATOM 778 O O . ASP A 1 98 ? -13.234 -3.291 17.931 1.00 74.69 98 ASP A O 1
ATOM 782 N N . GLU A 1 99 ? -15.247 -3.290 18.952 1.00 66.25 99 GLU A N 1
ATOM 783 C CA . GLU A 1 99 ? -15.148 -1.973 19.597 1.00 66.25 99 GLU A CA 1
ATOM 784 C C . GLU A 1 99 ? -14.429 -2.037 20.962 1.00 66.25 99 GLU A C 1
ATOM 786 O O . GLU A 1 99 ? -14.382 -1.060 21.713 1.00 66.25 99 GLU A O 1
ATOM 791 N N . SER A 1 100 ? -13.876 -3.193 21.351 1.00 65.75 100 SER A N 1
ATOM 792 C CA . SER A 1 100 ? -13.158 -3.311 22.618 1.00 65.75 100 SER A CA 1
ATOM 793 C C . SER A 1 100 ? -11.910 -2.424 22.651 1.00 65.75 100 SER A C 1
ATOM 795 O O . SER A 1 100 ? -10.943 -2.655 21.927 1.00 65.75 100 SER A O 1
ATOM 797 N N . GLU A 1 101 ? -11.857 -1.492 23.609 1.00 62.31 101 GLU A N 1
ATOM 798 C CA . GLU A 1 101 ? -10.712 -0.583 23.800 1.00 62.31 101 GLU A CA 1
ATOM 799 C C . GLU A 1 101 ? -9.362 -1.276 24.065 1.00 62.31 101 GLU A C 1
ATOM 801 O O . GLU A 1 101 ? -8.315 -0.632 24.059 1.00 62.31 101 GLU A O 1
ATOM 806 N N . LYS A 1 102 ? -9.360 -2.584 24.346 1.00 63.47 102 LYS A N 1
ATOM 807 C CA . LYS A 1 102 ? -8.137 -3.356 24.609 1.00 63.47 102 LYS A CA 1
ATOM 808 C C . LYS A 1 102 ? -7.627 -4.137 23.402 1.00 63.47 102 LYS A C 1
ATOM 810 O O . LYS A 1 102 ? -6.501 -4.619 23.461 1.00 63.47 102 LYS A O 1
ATOM 815 N N . LEU A 1 103 ? -8.452 -4.338 22.375 1.00 66.50 103 LEU A N 1
ATOM 816 C CA . LEU A 1 103 ? -8.086 -5.107 21.190 1.00 66.50 103 LEU A CA 1
ATOM 817 C C . LEU A 1 103 ? -8.958 -4.676 20.009 1.00 66.50 103 LEU A C 1
ATOM 819 O O . LEU A 1 103 ? -10.055 -5.196 19.822 1.00 66.50 103 LEU A O 1
ATOM 823 N N . THR A 1 104 ? -8.440 -3.776 19.180 1.00 76.12 104 THR A N 1
ATOM 824 C CA . THR A 1 104 ? -9.118 -3.381 17.942 1.00 76.12 104 THR A CA 1
ATOM 825 C C . THR A 1 104 ? -8.727 -4.347 16.829 1.00 76.12 104 THR A C 1
ATOM 827 O O . THR A 1 104 ? -7.544 -4.499 16.505 1.00 76.12 104 THR A O 1
ATOM 830 N N . GLN A 1 105 ? -9.719 -5.014 16.246 1.00 86.19 105 GLN A N 1
ATOM 831 C CA . GLN A 1 105 ? -9.555 -5.889 15.086 1.00 86.19 105 GLN A CA 1
ATOM 832 C C . GLN A 1 105 ? -10.233 -5.238 13.890 1.00 86.19 105 GLN A C 1
ATOM 834 O O . GLN A 1 105 ? -11.381 -4.824 13.997 1.00 86.19 105 GLN A O 1
ATOM 839 N N . GLN A 1 106 ? -9.551 -5.178 12.751 1.00 89.81 106 GLN A N 1
ATOM 840 C CA . GLN A 1 106 ? -10.084 -4.561 11.542 1.00 89.81 106 GLN A CA 1
ATOM 841 C C . GLN A 1 106 ? -9.846 -5.454 10.328 1.00 89.81 106 GLN A C 1
ATOM 843 O O . GLN A 1 106 ? -8.855 -6.187 10.244 1.00 89.81 106 GLN A O 1
ATOM 848 N N . VAL A 1 107 ? -10.732 -5.360 9.346 1.00 92.88 107 VAL A N 1
ATOM 849 C CA . VAL A 1 107 ? -10.538 -5.923 8.008 1.00 92.88 107 VAL A CA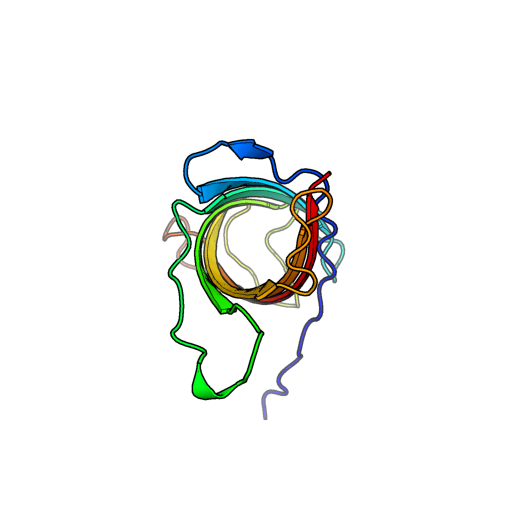 1
ATOM 850 C C . VAL A 1 107 ? -10.465 -4.781 7.019 1.00 92.88 107 VAL A C 1
ATOM 852 O O . VAL A 1 107 ? -11.274 -3.865 7.074 1.00 92.88 107 VAL A O 1
ATOM 855 N N . ALA A 1 108 ? -9.514 -4.843 6.094 1.00 92.50 108 ALA A N 1
ATOM 856 C CA . ALA A 1 108 ? -9.374 -3.839 5.055 1.00 92.50 108 ALA A CA 1
ATOM 857 C C . ALA A 1 108 ? -9.365 -4.464 3.663 1.00 92.50 108 ALA A C 1
ATOM 859 O O . ALA A 1 108 ? -8.705 -5.479 3.426 1.00 92.50 108 ALA A O 1
ATOM 860 N N . VAL A 1 109 ? -10.060 -3.816 2.732 1.00 96.12 109 VAL A N 1
ATOM 861 C CA . VAL A 1 109 ? -10.003 -4.111 1.299 1.00 96.12 109 VAL A CA 1
ATOM 862 C C . VAL A 1 109 ? -9.462 -2.883 0.590 1.00 96.12 109 VAL A C 1
ATOM 864 O O . VAL A 1 109 ? -10.010 -1.796 0.748 1.00 96.12 109 VAL A O 1
ATOM 867 N N . ARG A 1 110 ? -8.402 -3.048 -0.202 1.00 94.81 110 ARG A N 1
ATOM 868 C CA . ARG A 1 110 ? -7.737 -1.946 -0.908 1.00 94.81 110 ARG A CA 1
ATOM 869 C C . ARG A 1 110 ? -7.620 -2.234 -2.389 1.00 94.81 110 ARG A C 1
ATOM 871 O O . ARG A 1 110 ? -7.218 -3.328 -2.780 1.00 94.81 110 ARG A O 1
ATOM 878 N N . PHE A 1 111 ? -7.897 -1.227 -3.197 1.00 96.31 111 PHE A N 1
ATOM 879 C CA . PHE A 1 111 ? -7.432 -1.145 -4.569 1.00 96.31 111 PHE A CA 1
ATOM 880 C C . PHE A 1 111 ? -6.102 -0.390 -4.588 1.00 96.31 111 PHE A C 1
ATOM 882 O O . PHE A 1 111 ? -5.986 0.673 -3.979 1.00 96.31 111 PHE A O 1
ATOM 889 N N . ILE A 1 112 ? -5.097 -0.948 -5.255 1.00 94.88 112 ILE A N 1
ATOM 890 C CA . ILE A 1 112 ? -3.739 -0.405 -5.292 1.00 94.88 112 ILE A CA 1
ATOM 891 C C . ILE A 1 112 ? -3.297 -0.308 -6.747 1.00 94.88 112 ILE A C 1
ATOM 893 O O . ILE A 1 112 ? -3.307 -1.314 -7.455 1.00 94.88 112 ILE A O 1
ATOM 897 N N . HIS A 1 113 ? -2.883 0.879 -7.170 1.00 95.38 113 HIS A N 1
ATOM 898 C CA . HIS A 1 113 ? -2.319 1.139 -8.485 1.00 95.38 113 HIS A CA 1
ATOM 899 C C . HIS A 1 113 ? -0.817 1.399 -8.364 1.00 95.38 113 HIS A C 1
ATOM 901 O O . HIS A 1 113 ? -0.394 2.233 -7.565 1.00 95.38 113 HIS A O 1
ATOM 907 N N . TYR A 1 114 ? -0.016 0.709 -9.174 1.00 93.62 114 TYR A N 1
ATOM 908 C CA . TYR A 1 114 ? 1.411 0.969 -9.325 1.00 93.62 114 TYR A CA 1
ATOM 909 C C . TYR A 1 114 ? 1.728 1.526 -10.705 1.00 93.62 114 TYR A C 1
ATOM 911 O O . TYR A 1 114 ? 1.242 1.020 -11.721 1.00 93.62 114 TYR A O 1
ATOM 919 N N . SER A 1 115 ? 2.598 2.533 -10.736 1.00 93.31 115 SER A N 1
ATOM 920 C CA . SER A 1 115 ? 3.090 3.126 -11.975 1.00 93.31 115 SER A CA 1
ATOM 921 C C . SER A 1 115 ? 4.519 3.651 -11.830 1.00 93.31 115 SER A C 1
ATOM 923 O O . SER A 1 115 ? 4.976 3.972 -10.733 1.00 93.31 115 SER A O 1
ATOM 925 N N . ASN A 1 116 ? 5.234 3.819 -12.942 1.00 92.12 116 ASN A N 1
ATOM 926 C CA . ASN A 1 116 ? 6.603 4.343 -12.907 1.00 92.12 116 ASN A CA 1
ATOM 927 C C . ASN A 1 116 ? 6.693 5.880 -12.769 1.00 92.12 116 ASN A C 1
ATOM 929 O O . ASN A 1 116 ? 7.792 6.431 -12.822 1.00 92.12 116 ASN A O 1
ATOM 933 N N . GLY A 1 117 ? 5.562 6.588 -12.640 1.00 87.94 117 GLY A N 1
ATOM 934 C CA . GLY A 1 117 ? 5.526 8.047 -12.468 1.00 87.94 117 GLY A CA 1
ATOM 935 C C . GLY A 1 117 ? 6.126 8.863 -13.623 1.00 87.94 117 GLY A C 1
ATOM 936 O O . GLY A 1 117 ? 6.491 10.018 -13.422 1.00 87.94 117 GLY A O 1
ATOM 937 N N . GLY A 1 118 ? 6.264 8.279 -14.819 1.00 86.12 118 GLY A N 1
ATOM 938 C CA . GLY A 1 118 ? 6.860 8.931 -15.990 1.00 86.12 118 GLY A CA 1
ATOM 939 C C . GLY A 1 118 ? 8.383 8.804 -16.085 1.00 86.12 118 GLY A C 1
ATOM 940 O O . GLY A 1 118 ? 8.997 9.482 -16.906 1.00 86.12 118 GLY A O 1
ATOM 941 N N . LEU A 1 119 ? 9.007 7.940 -15.276 1.00 85.12 119 LEU A N 1
ATOM 942 C CA . LEU A 1 119 ? 10.444 7.646 -15.361 1.00 85.12 119 LEU A CA 1
ATOM 943 C C . LEU A 1 119 ? 10.825 6.895 -16.649 1.00 85.12 119 LEU A C 1
ATOM 945 O O . LEU A 1 119 ? 11.973 6.966 -17.086 1.00 85.12 119 LEU A O 1
ATOM 949 N N . ASN A 1 120 ? 9.869 6.190 -17.257 1.00 91.00 120 ASN A N 1
ATOM 950 C CA . ASN A 1 120 ? 10.014 5.508 -18.539 1.00 91.00 120 ASN A CA 1
ATOM 951 C C . ASN A 1 120 ? 8.702 5.627 -19.340 1.00 91.00 120 ASN A C 1
ATOM 953 O O . ASN A 1 120 ? 7.616 5.689 -18.761 1.00 91.00 120 ASN A O 1
ATOM 957 N N . ASN A 1 121 ? 8.813 5.656 -20.670 1.00 85.56 121 ASN A N 1
ATOM 958 C CA . ASN A 1 121 ? 7.683 5.696 -21.598 1.00 85.56 121 ASN A CA 1
ATOM 959 C C . ASN A 1 121 ? 6.877 4.388 -21.603 1.00 85.56 121 ASN A C 1
ATOM 961 O O . ASN A 1 121 ? 5.675 4.422 -21.866 1.00 85.56 121 ASN A O 1
ATOM 965 N N . ASP A 1 122 ? 7.515 3.260 -21.289 1.00 85.25 122 ASP A N 1
ATOM 966 C CA . ASP A 1 122 ? 6.830 1.985 -21.094 1.00 85.25 122 ASP A CA 1
ATOM 967 C C . ASP A 1 122 ? 6.253 1.935 -19.670 1.00 85.25 122 ASP A C 1
ATOM 969 O O . ASP A 1 122 ? 6.970 1.756 -18.687 1.00 85.25 122 ASP A O 1
ATOM 973 N N . ASN A 1 123 ? 4.943 2.180 -19.551 1.00 87.62 123 ASN A N 1
ATOM 974 C CA . ASN A 1 123 ? 4.223 2.198 -18.275 1.00 87.62 123 ASN A CA 1
ATOM 975 C C . ASN A 1 123 ? 2.768 1.730 -18.443 1.00 87.62 123 ASN A C 1
ATOM 977 O O . ASN A 1 123 ? 1.847 2.548 -18.492 1.00 87.62 123 ASN A O 1
ATOM 981 N N . PRO A 1 124 ? 2.519 0.419 -18.554 1.00 87.88 124 PRO A N 1
ATOM 982 C CA . PRO A 1 124 ? 1.161 -0.095 -18.671 1.00 87.88 124 PRO A CA 1
ATOM 983 C C . PRO A 1 124 ? 0.341 0.066 -17.381 1.00 87.88 124 PRO A C 1
ATOM 985 O O . PRO A 1 124 ? -0.873 -0.133 -17.433 1.00 87.88 124 PRO A O 1
ATOM 988 N N . GLY A 1 125 ? 0.990 0.379 -16.252 1.00 88.38 125 GLY A N 1
ATOM 989 C CA . GLY A 1 125 ? 0.392 0.358 -14.921 1.00 88.38 125 GLY A CA 1
ATOM 990 C C . GLY A 1 125 ? 0.044 -1.057 -14.448 1.00 88.38 125 GLY A C 1
ATOM 991 O O . GLY A 1 125 ? -0.143 -1.987 -15.245 1.00 88.38 125 GLY A O 1
ATOM 992 N N . LEU A 1 126 ? -0.041 -1.229 -13.130 1.00 89.88 126 LEU A N 1
ATOM 993 C CA . LEU A 1 126 ? -0.461 -2.479 -12.502 1.00 89.88 126 LEU A CA 1
ATOM 994 C C . LEU A 1 126 ? -1.485 -2.213 -11.404 1.00 89.88 126 LEU A C 1
ATOM 996 O O . LEU A 1 126 ? -1.230 -1.427 -10.499 1.00 89.88 126 LEU A O 1
ATOM 1000 N N . ASP A 1 127 ? -2.601 -2.932 -11.459 1.00 92.19 127 ASP A N 1
ATOM 1001 C CA . ASP A 1 127 ? -3.675 -2.833 -10.477 1.00 92.19 127 ASP A CA 1
ATOM 1002 C C . ASP A 1 127 ? -3.747 -4.099 -9.626 1.00 92.19 127 ASP A C 1
ATOM 1004 O O . ASP A 1 127 ? -3.704 -5.220 -10.144 1.00 92.19 127 ASP A O 1
ATOM 1008 N N . PHE A 1 128 ? -3.912 -3.917 -8.320 1.00 89.62 128 PHE A N 1
ATOM 1009 C CA . PHE A 1 128 ? -4.020 -4.995 -7.348 1.00 89.62 128 PHE A CA 1
ATOM 1010 C C . PHE A 1 128 ? -5.221 -4.792 -6.434 1.00 89.62 128 PHE A C 1
ATOM 1012 O O . PHE A 1 128 ? -5.552 -3.676 -6.036 1.00 89.62 128 PHE A O 1
ATOM 1019 N N . LEU A 1 129 ? -5.836 -5.910 -6.051 1.00 93.38 129 LEU A N 1
ATOM 1020 C CA . LEU A 1 129 ? -6.808 -5.964 -4.969 1.00 93.38 129 LEU A CA 1
ATOM 1021 C C . LEU A 1 129 ? -6.144 -6.621 -3.759 1.00 93.38 129 LEU A C 1
ATOM 1023 O O . LEU A 1 129 ? -5.678 -7.758 -3.840 1.00 93.38 129 LEU A O 1
ATOM 1027 N N . ASN A 1 130 ? -6.108 -5.909 -2.641 1.00 92.00 130 ASN A N 1
ATOM 1028 C CA . ASN A 1 130 ? -5.558 -6.386 -1.383 1.00 92.00 130 ASN A CA 1
ATOM 1029 C C . ASN A 1 130 ? -6.681 -6.617 -0.368 1.00 92.00 130 ASN A C 1
ATOM 1031 O O . ASN A 1 130 ? -7.577 -5.789 -0.227 1.00 92.00 130 ASN A O 1
ATOM 1035 N N . LEU A 1 131 ? -6.597 -7.736 0.350 1.00 94.12 131 LEU A N 1
ATOM 1036 C CA . LEU A 1 131 ? -7.401 -8.036 1.529 1.00 94.12 131 LEU A CA 1
ATOM 1037 C C . LEU A 1 131 ? -6.444 -8.184 2.711 1.00 94.12 131 LEU A C 1
ATOM 1039 O O . LEU A 1 131 ? -5.468 -8.932 2.625 1.00 94.12 131 LEU A O 1
ATOM 1043 N N . ALA A 1 132 ? -6.720 -7.477 3.798 1.00 90.06 132 ALA A N 1
ATOM 1044 C CA . ALA A 1 132 ? -5.884 -7.465 4.986 1.00 90.06 132 ALA A CA 1
ATOM 1045 C C . ALA A 1 132 ? -6.723 -7.625 6.252 1.00 90.06 132 ALA A C 1
ATOM 1047 O O . ALA A 1 132 ? -7.860 -7.168 6.327 1.00 90.06 132 ALA A O 1
ATOM 1048 N N . TYR A 1 133 ? -6.109 -8.236 7.258 1.00 89.75 133 TYR A N 1
ATOM 1049 C CA . TYR A 1 133 ? -6.589 -8.257 8.630 1.00 89.75 133 TYR A CA 1
ATOM 1050 C C . TYR A 1 133 ? -5.583 -7.498 9.496 1.00 89.75 133 TYR A C 1
ATOM 1052 O O . TYR A 1 133 ? -4.372 -7.684 9.349 1.00 89.75 133 TYR A O 1
ATOM 1060 N N . ILE A 1 134 ? -6.080 -6.622 10.359 1.00 86.31 134 ILE A N 1
ATOM 1061 C CA . ILE A 1 134 ? -5.294 -5.703 11.178 1.00 86.31 134 ILE A CA 1
ATOM 1062 C C . ILE A 1 134 ? -5.689 -5.948 12.631 1.00 86.31 134 ILE A C 1
ATOM 1064 O O . ILE A 1 134 ? -6.870 -6.013 12.952 1.00 86.31 134 ILE A O 1
ATOM 1068 N N . ALA A 1 135 ? -4.702 -6.099 13.507 1.00 83.88 135 ALA A N 1
ATOM 1069 C CA . ALA A 1 135 ? -4.919 -6.222 14.941 1.00 83.88 135 ALA A CA 1
ATOM 1070 C C . ALA A 1 135 ? -4.036 -5.209 15.671 1.00 83.88 135 ALA A C 1
ATOM 1072 O O . ALA A 1 135 ? -2.827 -5.154 15.425 1.00 83.88 135 ALA A O 1
ATOM 1073 N N . HIS A 1 136 ? -4.645 -4.424 16.556 1.00 75.56 136 HIS A N 1
ATOM 1074 C CA . HIS A 1 136 ? -3.967 -3.514 17.474 1.00 75.56 136 HIS A CA 1
ATOM 1075 C C . HIS A 1 136 ? -3.997 -4.113 18.885 1.00 75.56 136 HIS A C 1
ATOM 1077 O O . HIS A 1 136 ? -5.057 -4.540 19.341 1.00 75.56 136 HIS A O 1
ATOM 1083 N N . PHE A 1 137 ? -2.835 -4.167 19.543 1.00 71.44 137 PHE A N 1
ATOM 1084 C CA . PHE A 1 137 ? -2.629 -4.753 20.874 1.00 71.44 137 PHE A CA 1
ATOM 1085 C C . PHE A 1 137 ? -2.115 -3.709 21.865 1.00 71.44 137 PHE A C 1
ATOM 1087 O O . PHE A 1 137 ? -1.370 -2.807 21.413 1.00 71.44 137 PHE A O 1
#

Radius of gyration: 16.49 Å; chains: 1; bounding box: 42×26×51 Å

Secondary structure (DSSP, 8-state):
---------------EEEETTTEEEEEEEEE-SSS-EEEEEEEEEEEEEE--TTTSS--EEEEEEEEEEEES-SEETTEE-S-SEEEEEEEEEEEEEE--TT-EEEEEEEEEEEE-TTSSS----EEEEEEEEEEE-